Protein AF-B1VPQ3-F1 (afdb_monomer)

Nearest PDB structures (foldseek):
  3kar-assembly1_A  TM=2.713E-01  e=3.010E-02  Saccharomyces cerevisiae
  4gkr-assembly1_A  TM=3.030E-01  e=6.728E-02  Nakaseomyces glabratus CBS 138
  3j6h-assembly1_K  TM=2.149E-01  e=6.325E-02  Mus musculus
  2y65-assembly3_D  TM=2.865E-01  e=4.580E-01  Drosophila melanogaster
  5w3d-assembly1_A  TM=2.613E-01  e=1.158E+00  Drosophila melanogaster

Secondary structure (DSSP, 8-state):
-PPPTT------EEEESSPPPPEEETTEEEEEEEEEEEE--TTSSPPPPEEEEESSHHHHHHHHHHHTT-TTT-SEEEEEEEEEEEEEETTTTEEEEEEEEETT-----TTTHHHHHHHHHHHTSTTSTTPPPP-

Organism: Streptomyces griseus subsp. griseus (strain JCM 4626 / CBS 651.72 / NBRC 13350 / KCC S-0626 / ISP 5235) (NCBI:txid455632)

Mean predicted aligned error: 9.16 Å

Radius of gyration: 16.6 Å; Cα contacts (8 Å, |Δi|>4): 256; chains: 1; bounding box: 40×44×38 Å

pLDDT: mean 79.27, std 15.93, range [27.16, 96.25]

Sequence (135 aa):
MRHMPWAVALRPRHSVDRLPSPQYTDDHIVRRGYVVDFAGHAGGAGLPRSWVFFADREPAVVFGRAARMSGYDVSHYAVLEAARENRWNERASTDVVTLYVKGGSDLRNHTAERLLLERWVRGCRPDSASYEAPD

Structure (mmCIF, N/CA/C/O backbone):
data_AF-B1VPQ3-F1
#
_entry.id   AF-B1VPQ3-F1
#
loop_
_atom_site.group_PDB
_atom_site.id
_atom_site.type_symbol
_atom_site.label_atom_id
_atom_site.label_alt_id
_atom_site.label_comp_id
_atom_site.label_asym_id
_atom_site.label_entity_id
_atom_site.label_seq_id
_atom_site.pdbx_PDB_ins_code
_atom_site.Cartn_x
_atom_site.Cartn_y
_atom_site.Cartn_z
_atom_site.occupancy
_atom_site.B_iso_or_equiv
_atom_site.auth_seq_id
_atom_site.auth_comp_id
_atom_site.auth_asym_id
_atom_site.auth_atom_id
_atom_site.pdbx_PDB_model_num
ATOM 1 N N . MET A 1 1 ? -23.385 -7.565 -8.405 1.00 32.00 1 MET A N 1
ATOM 2 C CA . MET A 1 1 ? -22.110 -6.827 -8.542 1.00 32.00 1 MET A CA 1
ATOM 3 C C . MET A 1 1 ? -21.251 -7.163 -7.336 1.00 32.00 1 MET A C 1
ATOM 5 O O . MET A 1 1 ? -21.631 -6.814 -6.229 1.00 32.00 1 MET A O 1
ATOM 9 N N . ARG A 1 2 ? -20.189 -7.956 -7.518 1.00 30.69 2 ARG A N 1
ATOM 10 C CA . ARG A 1 2 ? -19.319 -8.398 -6.418 1.00 30.69 2 ARG A CA 1
ATOM 11 C C . ARG A 1 2 ? -18.302 -7.293 -6.128 1.00 30.69 2 ARG A C 1
ATOM 13 O O . ARG A 1 2 ? -17.568 -6.895 -7.027 1.00 30.69 2 ARG A O 1
ATOM 20 N N . HIS A 1 3 ? -18.301 -6.787 -4.897 1.00 29.42 3 HIS A N 1
ATOM 21 C CA . HIS A 1 3 ? -17.271 -5.887 -4.382 1.00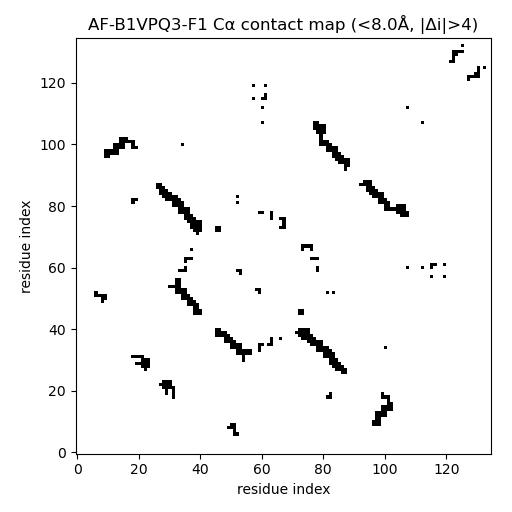 29.42 3 HIS A CA 1
ATOM 22 C C . HIS A 1 3 ? -15.908 -6.584 -4.471 1.00 29.42 3 HIS A C 1
ATOM 24 O O . HIS A 1 3 ? -15.741 -7.666 -3.916 1.00 29.42 3 HIS A O 1
ATOM 30 N N . MET A 1 4 ? -14.942 -5.983 -5.169 1.00 27.16 4 MET A N 1
ATOM 31 C CA . MET A 1 4 ? -13.551 -6.437 -5.130 1.00 27.16 4 MET A CA 1
ATOM 32 C C . MET A 1 4 ? -12.927 -6.017 -3.783 1.00 27.16 4 MET A C 1
ATOM 34 O O . MET A 1 4 ? 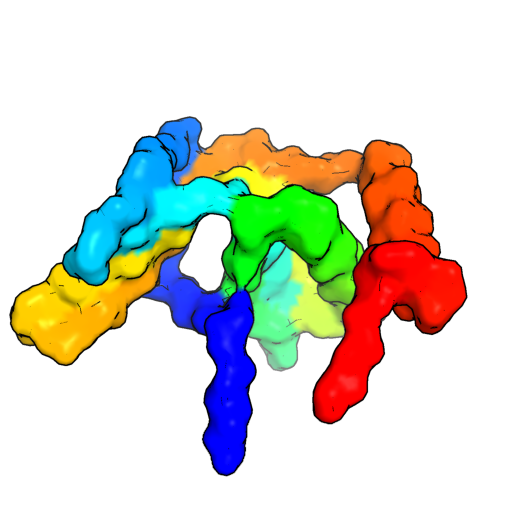-12.852 -4.818 -3.514 1.00 27.16 4 MET A O 1
ATOM 38 N N . PRO A 1 5 ? -12.488 -6.954 -2.920 1.00 37.59 5 PRO A N 1
ATOM 39 C CA . PRO A 1 5 ? -12.153 -6.665 -1.519 1.00 37.59 5 PRO A CA 1
ATOM 40 C C . PRO A 1 5 ? -10.739 -6.102 -1.281 1.00 37.59 5 PRO A C 1
ATOM 42 O O . PRO A 1 5 ? -10.366 -5.866 -0.133 1.00 37.59 5 PRO A O 1
ATOM 45 N N . TRP A 1 6 ? -9.928 -5.889 -2.321 1.00 36.38 6 TRP A N 1
ATOM 46 C CA . TRP A 1 6 ? -8.506 -5.557 -2.146 1.00 36.38 6 TRP A CA 1
ATOM 47 C C . TRP A 1 6 ? -8.167 -4.060 -2.264 1.00 36.38 6 TRP A C 1
ATOM 49 O O . TRP A 1 6 ? -7.103 -3.649 -1.809 1.00 36.38 6 TRP A O 1
ATOM 59 N N . ALA A 1 7 ? -9.066 -3.226 -2.796 1.00 34.12 7 ALA A N 1
ATOM 60 C CA . ALA A 1 7 ? -8.849 -1.785 -2.943 1.00 34.12 7 ALA A CA 1
ATOM 61 C C . ALA A 1 7 ? -9.900 -0.995 -2.151 1.00 34.12 7 ALA A C 1
ATOM 63 O O . ALA A 1 7 ? -10.891 -0.511 -2.693 1.00 34.12 7 ALA A O 1
ATOM 64 N N . VAL A 1 8 ? -9.700 -0.881 -0.837 1.00 43.56 8 VAL A N 1
ATOM 65 C CA . VAL A 1 8 ? -10.488 0.043 -0.012 1.00 43.56 8 VAL A CA 1
ATOM 66 C C . VAL A 1 8 ? -9.890 1.437 -0.176 1.00 43.56 8 VAL A C 1
ATOM 68 O O . VAL A 1 8 ? -8.705 1.633 0.082 1.00 43.56 8 VAL A O 1
ATOM 71 N N . ALA A 1 9 ? -10.696 2.411 -0.601 1.00 43.03 9 ALA A N 1
ATOM 72 C CA . ALA A 1 9 ? -10.324 3.820 -0.552 1.00 43.03 9 ALA A CA 1
ATOM 73 C C . ALA A 1 9 ? -10.243 4.259 0.922 1.00 43.03 9 ALA A C 1
ATOM 75 O O . ALA A 1 9 ? -11.259 4.409 1.595 1.00 43.03 9 ALA A O 1
ATOM 76 N N . LEU A 1 10 ? -9.025 4.409 1.439 1.00 49.53 10 LEU A N 1
ATOM 77 C CA . LEU A 1 10 ? -8.757 4.717 2.847 1.00 49.53 10 LEU A CA 1
ATOM 78 C C . LEU A 1 10 ? -8.821 6.239 3.098 1.00 49.53 10 LEU A C 1
ATOM 80 O O . LEU A 1 10 ? -8.222 7.016 2.355 1.00 49.53 10 LEU A O 1
ATOM 84 N N . ARG A 1 11 ? -9.496 6.679 4.171 1.00 53.94 11 ARG A N 1
ATOM 85 C CA . ARG A 1 11 ? -9.362 8.027 4.772 1.00 53.94 11 ARG A CA 1
ATOM 86 C C . ARG A 1 11 ? -9.448 7.930 6.308 1.00 53.94 11 ARG A C 1
ATOM 88 O O . ARG A 1 11 ? -10.302 7.181 6.767 1.00 53.94 11 ARG A O 1
ATOM 95 N N . PRO A 1 12 ? -8.690 8.730 7.094 1.00 55.34 12 PRO A N 1
ATOM 96 C CA . PRO A 1 12 ? -7.547 9.579 6.745 1.00 55.34 12 PRO A CA 1
ATOM 97 C C . PRO A 1 12 ? -6.220 8.803 6.769 1.00 55.34 12 PRO A C 1
ATOM 99 O O . PRO A 1 12 ? -6.028 7.866 7.541 1.00 55.34 12 PRO A O 1
ATOM 102 N N . ARG A 1 13 ? -5.264 9.253 5.951 1.00 66.75 13 ARG A N 1
ATOM 103 C CA . ARG A 1 13 ? -3.852 8.897 6.107 1.00 66.75 13 ARG A CA 1
ATOM 104 C C . ARG A 1 13 ? -3.291 9.653 7.310 1.00 66.75 13 ARG A C 1
ATOM 106 O O . ARG A 1 13 ? -3.269 10.883 7.300 1.00 66.75 13 ARG A O 1
ATOM 113 N N . HIS A 1 14 ? -2.741 8.927 8.273 1.00 81.44 14 HIS A N 1
ATOM 114 C CA . HIS A 1 14 ? -1.938 9.507 9.343 1.00 81.44 14 HIS A CA 1
ATOM 115 C C . HIS A 1 14 ? -0.461 9.366 8.992 1.00 81.44 14 HIS A C 1
ATOM 117 O O . HIS A 1 14 ? 0.069 8.257 8.912 1.00 81.44 14 HIS A O 1
ATOM 123 N N . SER A 1 15 ? 0.200 10.497 8.742 1.00 87.50 15 SER A N 1
ATOM 124 C CA . SER A 1 15 ? 1.657 10.513 8.619 1.00 87.50 15 SER A CA 1
ATOM 125 C C . SER A 1 15 ? 2.258 10.297 10.002 1.00 87.50 15 SER A C 1
ATOM 127 O O . SER A 1 15 ? 1.910 11.022 10.932 1.00 87.50 15 SER A O 1
ATOM 129 N N . VAL A 1 16 ? 3.136 9.309 10.135 1.00 90.31 16 VAL A N 1
ATOM 130 C CA . VAL A 1 16 ? 3.783 8.960 11.405 1.00 90.31 16 VAL A CA 1
ATOM 131 C C . VAL A 1 16 ? 5.283 8.774 11.212 1.00 90.31 16 VAL A C 1
ATOM 133 O O . VAL A 1 16 ? 5.732 8.378 10.136 1.00 90.31 16 VAL A O 1
ATOM 136 N N . ASP A 1 17 ? 6.059 9.001 12.268 1.00 89.81 17 ASP A N 1
ATOM 137 C CA . ASP A 1 17 ? 7.500 8.711 12.259 1.00 89.81 17 ASP A CA 1
ATOM 138 C C . ASP A 1 17 ? 7.770 7.219 12.491 1.00 89.81 17 ASP A C 1
ATOM 140 O O . ASP A 1 17 ? 8.716 6.633 11.957 1.00 89.81 17 ASP A O 1
ATOM 144 N N . ARG A 1 18 ? 6.892 6.572 13.265 1.00 92.81 18 ARG A N 1
ATOM 145 C CA . ARG A 1 18 ? 6.963 5.150 13.594 1.00 92.81 18 ARG A CA 1
ATOM 146 C C . ARG A 1 18 ? 5.617 4.482 13.357 1.00 92.81 18 ARG A C 1
ATOM 148 O O . ARG A 1 18 ? 4.591 4.941 13.845 1.00 92.81 18 ARG A O 1
ATOM 155 N N . LEU A 1 19 ? 5.645 3.362 12.640 1.00 94.38 19 LEU A N 1
ATOM 156 C CA . LEU A 1 19 ? 4.456 2.550 12.407 1.00 94.38 19 LEU A CA 1
ATOM 157 C C . LEU A 1 19 ? 4.041 1.804 13.683 1.00 94.38 19 LEU A C 1
ATOM 159 O O . LEU A 1 19 ? 4.922 1.303 14.401 1.00 94.38 19 LEU A O 1
ATOM 163 N N . PRO A 1 20 ? 2.727 1.656 13.935 1.00 93.88 20 PRO A N 1
ATOM 164 C CA . PRO A 1 20 ? 2.233 0.846 15.040 1.00 93.88 20 PRO A CA 1
ATOM 165 C C . PRO A 1 20 ? 2.753 -0.594 14.941 1.00 93.88 20 PRO A C 1
ATOM 167 O O . PRO A 1 20 ? 3.163 -1.078 13.876 1.00 93.88 20 PRO A O 1
ATOM 170 N N . SER A 1 21 ? 2.827 -1.268 16.083 1.00 93.62 21 SER A N 1
ATOM 171 C CA . SER A 1 21 ? 3.232 -2.673 16.141 1.00 93.62 21 SER A CA 1
ATOM 172 C C . SER A 1 21 ? 2.132 -3.567 15.568 1.00 93.62 21 SER A C 1
ATOM 174 O O . SER A 1 21 ? 0.960 -3.233 15.724 1.00 93.62 21 SER A O 1
ATOM 176 N N . PRO A 1 22 ? 2.480 -4.688 14.911 1.00 93.88 22 PRO A N 1
ATOM 177 C CA . PRO A 1 22 ? 1.479 -5.649 14.475 1.00 93.88 22 PRO A CA 1
ATOM 178 C C . PRO A 1 22 ? 0.659 -6.172 15.660 1.00 93.88 22 PRO A C 1
ATOM 180 O O . PRO A 1 22 ? 1.224 -6.464 16.714 1.00 93.88 22 PRO A O 1
ATOM 183 N N . GLN A 1 23 ? -0.649 -6.302 15.467 1.00 93.50 23 GLN A N 1
ATOM 184 C CA . GLN A 1 23 ? -1.600 -6.825 16.448 1.00 93.50 23 GLN A CA 1
ATOM 185 C C . GLN A 1 23 ? -2.674 -7.622 15.707 1.00 93.50 23 GLN A C 1
ATOM 187 O O . GLN A 1 23 ? -3.107 -7.208 14.637 1.00 93.50 23 GLN A O 1
ATOM 192 N N . TYR A 1 24 ? -3.088 -8.762 16.256 1.00 92.31 24 TYR A N 1
ATOM 193 C CA . TYR A 1 24 ? -4.063 -9.653 15.623 1.00 92.31 24 TYR A CA 1
ATOM 194 C C . TYR A 1 24 ? -4.992 -10.224 16.692 1.00 92.31 24 TYR A C 1
ATOM 196 O O . TYR A 1 24 ? -4.733 -11.286 17.251 1.00 92.31 24 TYR A O 1
ATOM 204 N N . THR A 1 25 ? -6.034 -9.470 17.017 1.00 89.88 25 THR A N 1
ATOM 205 C CA . THR A 1 25 ? -7.134 -9.889 17.893 1.00 89.88 25 THR A CA 1
ATOM 206 C C . THR A 1 25 ? -8.447 -9.785 17.125 1.00 89.88 25 THR A C 1
ATOM 208 O O . THR A 1 25 ? -8.499 -9.065 16.127 1.00 89.88 25 THR A O 1
ATOM 211 N N . ASP A 1 26 ? -9.501 -10.442 17.605 1.00 83.94 26 ASP A N 1
ATOM 212 C CA . ASP A 1 26 ? -10.795 -10.492 16.908 1.00 83.94 26 ASP A CA 1
ATOM 213 C C . ASP A 1 26 ? -11.371 -9.093 16.625 1.00 83.94 26 ASP A C 1
ATOM 215 O O . ASP A 1 26 ? -11.803 -8.818 15.509 1.00 83.94 26 ASP A O 1
ATOM 219 N N . ASP A 1 27 ? -11.257 -8.166 17.582 1.00 85.50 27 ASP A N 1
ATOM 220 C CA . ASP A 1 27 ? -11.817 -6.808 17.460 1.00 85.50 27 ASP A CA 1
ATOM 221 C C . ASP A 1 27 ? -10.835 -5.765 16.895 1.00 85.50 27 ASP A C 1
ATOM 223 O O . ASP A 1 27 ? -11.179 -4.590 16.706 1.00 85.50 27 ASP A O 1
ATOM 227 N N . HIS A 1 28 ? -9.570 -6.152 16.691 1.00 90.06 28 HIS A N 1
ATOM 228 C CA . HIS A 1 28 ? -8.503 -5.210 16.362 1.00 90.06 28 HIS A CA 1
ATOM 229 C C . HIS A 1 28 ? -7.327 -5.884 15.651 1.00 90.06 28 HIS A C 1
ATOM 231 O O . HIS A 1 28 ? -6.602 -6.705 16.219 1.00 90.06 28 HIS A O 1
ATOM 237 N N . ILE A 1 29 ? -7.097 -5.475 14.405 1.00 94.44 29 ILE A N 1
ATOM 238 C CA . ILE A 1 29 ? -6.023 -5.990 13.561 1.00 94.44 29 ILE A CA 1
ATOM 239 C C . ILE A 1 29 ? -5.157 -4.833 13.082 1.00 94.44 29 ILE A C 1
ATOM 241 O O . ILE A 1 29 ? -5.619 -3.984 12.327 1.00 94.44 29 ILE A O 1
ATOM 245 N N . VAL A 1 30 ? -3.874 -4.849 13.433 1.00 95.50 30 VAL A N 1
ATOM 246 C CA . VAL A 1 30 ? -2.840 -3.987 12.857 1.00 95.50 30 VAL A CA 1
ATOM 247 C C . VAL A 1 30 ? -1.913 -4.839 12.006 1.00 95.50 30 VAL A C 1
ATOM 249 O O . VAL A 1 30 ? -1.135 -5.647 12.517 1.00 95.50 30 VAL A O 1
ATOM 252 N N . ARG A 1 31 ? -1.940 -4.615 10.693 1.00 96.25 31 ARG A N 1
ATOM 253 C CA . ARG A 1 31 ? -1.047 -5.266 9.734 1.00 96.25 31 ARG A CA 1
ATOM 254 C C . ARG A 1 31 ? -0.055 -4.256 9.175 1.00 96.25 31 ARG A C 1
ATOM 256 O O . ARG A 1 31 ? -0.446 -3.258 8.572 1.00 96.25 31 ARG A O 1
ATOM 263 N N . ARG A 1 32 ? 1.241 -4.529 9.339 1.00 96.00 32 ARG A N 1
ATOM 264 C CA . ARG A 1 32 ? 2.302 -3.791 8.636 1.00 96.00 32 ARG A CA 1
ATOM 265 C C . ARG A 1 32 ? 2.386 -4.233 7.181 1.00 96.00 32 ARG A C 1
ATOM 267 O O . ARG A 1 32 ? 2.074 -5.375 6.858 1.00 96.00 32 ARG A O 1
ATOM 274 N N . GLY A 1 33 ? 2.816 -3.316 6.332 1.00 95.38 33 GLY A N 1
ATOM 275 C CA . GLY A 1 33 ? 2.984 -3.550 4.911 1.00 95.38 33 GLY A CA 1
ATOM 276 C C . GLY A 1 33 ? 3.428 -2.275 4.216 1.00 95.38 33 GLY A C 1
ATOM 277 O O . GLY A 1 33 ? 4.253 -1.515 4.729 1.00 95.38 33 GLY A O 1
ATOM 278 N N . TYR A 1 34 ? 2.850 -2.037 3.051 1.00 94.62 34 TYR A N 1
ATOM 279 C CA . TYR A 1 34 ? 3.225 -0.968 2.145 1.00 94.62 34 TYR A CA 1
ATOM 280 C C . TYR A 1 34 ? 1.979 -0.298 1.597 1.00 94.62 34 TYR A C 1
ATOM 282 O O . TYR A 1 34 ? 0.921 -0.912 1.486 1.00 94.62 34 TYR A O 1
ATOM 290 N N . VAL A 1 35 ? 2.099 0.969 1.231 1.00 93.88 35 VAL A N 1
ATOM 291 C CA . VAL A 1 35 ? 1.053 1.675 0.502 1.00 93.88 35 VAL A CA 1
ATOM 292 C C . VAL A 1 35 ? 1.618 2.250 -0.780 1.00 93.88 35 VAL A C 1
ATOM 294 O O . VAL A 1 35 ? 2.706 2.828 -0.790 1.00 93.88 35 VAL A O 1
ATOM 297 N N . VAL A 1 36 ? 0.857 2.105 -1.858 1.00 91.75 36 VAL A N 1
ATOM 298 C CA . VAL A 1 36 ? 1.080 2.858 -3.085 1.00 91.75 36 VAL A CA 1
ATOM 299 C C . VAL A 1 36 ? 0.190 4.089 -3.034 1.00 91.75 36 VAL A C 1
ATOM 301 O O . VAL A 1 36 ? -1.032 3.966 -3.034 1.00 91.75 36 VAL A O 1
ATOM 304 N N . ASP A 1 37 ? 0.811 5.259 -2.948 1.00 88.81 37 ASP A N 1
ATOM 305 C CA . ASP A 1 37 ? 0.174 6.571 -3.084 1.00 88.81 37 ASP A CA 1
ATOM 306 C C . ASP A 1 37 ? 0.287 6.985 -4.546 1.00 88.81 37 ASP A C 1
ATOM 308 O O . ASP A 1 37 ? 1.387 6.922 -5.090 1.00 88.81 37 ASP A O 1
ATOM 312 N N . PHE A 1 38 ? -0.807 7.368 -5.196 1.00 86.62 38 PHE A N 1
ATOM 313 C CA . PHE A 1 38 ? -0.780 7.809 -6.587 1.00 86.62 38 PHE A CA 1
ATOM 314 C C . PHE A 1 38 ? -1.858 8.851 -6.872 1.00 86.62 38 PHE A C 1
ATOM 316 O O . PHE A 1 38 ? -2.914 8.865 -6.243 1.00 86.62 38 PHE A O 1
ATOM 323 N N . ALA A 1 39 ? -1.577 9.754 -7.805 1.00 84.31 39 ALA A N 1
ATOM 324 C CA . ALA A 1 39 ? -2.480 10.831 -8.193 1.00 84.31 39 ALA A CA 1
ATOM 325 C C . ALA A 1 39 ? -2.222 11.276 -9.636 1.00 84.31 39 ALA A C 1
ATOM 327 O O . ALA A 1 39 ? -1.105 11.140 -10.144 1.00 84.31 39 ALA A O 1
ATO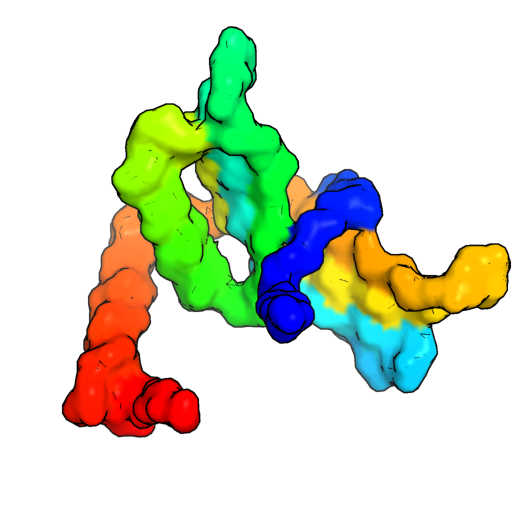M 328 N N . GLY A 1 40 ? -3.245 11.849 -10.265 1.00 79.50 40 GLY A N 1
ATOM 329 C CA . GLY A 1 40 ? -3.141 12.571 -11.529 1.00 79.50 40 GLY A CA 1
ATOM 330 C C . GLY A 1 40 ? -2.744 14.037 -11.363 1.00 79.50 40 GLY A C 1
ATOM 331 O O . GLY A 1 40 ? -2.523 14.527 -10.253 1.00 79.50 40 GLY A O 1
ATOM 332 N N . HIS A 1 41 ? -2.647 14.750 -12.489 1.00 72.94 41 HIS A N 1
ATOM 333 C CA . HIS A 1 41 ? -2.284 16.170 -12.509 1.00 72.94 41 HIS A CA 1
ATOM 334 C C . HIS A 1 41 ? -3.249 17.018 -11.669 1.00 72.94 41 HIS A C 1
ATOM 336 O O . HIS A 1 41 ? -4.466 16.985 -11.862 1.00 72.94 41 HIS A O 1
ATOM 342 N N . ALA A 1 42 ? -2.689 17.834 -10.772 1.00 62.09 42 ALA A N 1
ATOM 343 C CA . ALA A 1 42 ? -3.450 18.830 -10.033 1.00 62.09 42 ALA A CA 1
ATOM 344 C C . ALA A 1 42 ? -3.904 19.939 -10.999 1.00 62.09 42 ALA A C 1
ATOM 346 O O . ALA A 1 42 ? -3.066 20.639 -11.562 1.00 62.09 42 ALA A O 1
ATOM 347 N N . GLY A 1 43 ? -5.219 20.079 -11.204 1.00 59.84 43 GLY A N 1
ATOM 348 C CA . GLY A 1 43 ? -5.815 21.141 -12.031 1.00 59.84 43 GLY A CA 1
ATOM 349 C C . GLY A 1 43 ? -6.582 20.691 -13.285 1.00 59.84 43 GLY A C 1
ATOM 350 O O . GLY A 1 43 ? -7.069 21.551 -14.009 1.00 59.84 43 GLY A O 1
ATOM 351 N N . GLY A 1 44 ? -6.729 19.384 -13.542 1.00 62.41 44 GLY A N 1
ATOM 352 C CA . GLY A 1 44 ? -7.574 18.841 -14.621 1.00 62.41 44 GLY A CA 1
ATOM 353 C C . GLY A 1 44 ? -8.530 17.741 -14.141 1.00 62.41 44 GLY A C 1
ATOM 354 O O . GLY A 1 44 ? -8.601 17.462 -12.946 1.00 62.41 44 GL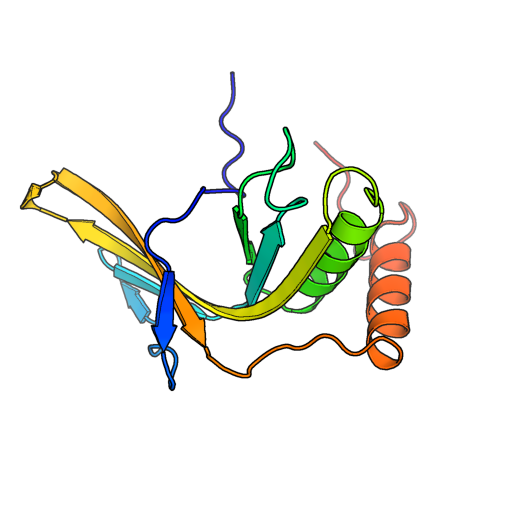Y A O 1
ATOM 355 N N . ALA A 1 45 ? -9.217 17.060 -15.068 1.00 63.16 45 ALA A N 1
ATOM 356 C CA . ALA A 1 45 ? -10.031 15.856 -14.811 1.00 63.16 45 ALA A CA 1
ATOM 357 C C . ALA A 1 45 ? -9.184 14.604 -14.460 1.00 63.16 45 ALA A C 1
ATOM 359 O O . ALA A 1 45 ? -9.551 13.481 -14.793 1.00 63.16 45 ALA A O 1
ATOM 360 N N . GLY A 1 46 ? -8.012 14.804 -13.850 1.00 65.69 46 GLY A N 1
ATOM 361 C CA . GLY A 1 46 ? -7.067 13.747 -13.508 1.00 65.69 46 GLY A CA 1
ATOM 362 C C . GLY A 1 46 ? -7.522 12.907 -12.316 1.00 65.69 46 GLY A C 1
ATOM 363 O O . GLY A 1 46 ? -8.423 13.280 -11.562 1.00 65.69 46 GLY A O 1
ATOM 364 N N . LEU A 1 47 ? -6.865 11.762 -12.132 1.00 74.12 47 LEU A N 1
ATOM 365 C CA . LEU A 1 47 ? -7.207 10.807 -11.085 1.00 74.12 47 LEU A CA 1
ATOM 366 C C . LEU A 1 47 ? -7.023 11.424 -9.679 1.00 74.12 47 LEU A C 1
ATOM 368 O O . LEU A 1 47 ? -5.939 11.941 -9.381 1.00 74.12 47 LEU A O 1
ATOM 372 N N . PRO A 1 48 ? -8.034 11.373 -8.786 1.00 80.62 48 PRO A N 1
ATOM 373 C CA . PRO A 1 4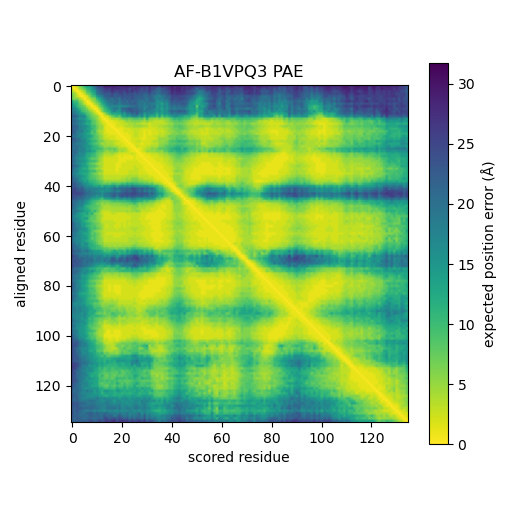8 ? -7.879 11.858 -7.420 1.00 80.62 48 PRO A CA 1
ATOM 374 C C . PRO A 1 48 ? -6.779 11.083 -6.697 1.00 80.62 48 PRO A C 1
ATOM 376 O O . PRO A 1 48 ? -6.594 9.884 -6.921 1.00 80.62 48 PRO A O 1
ATOM 379 N N . ARG A 1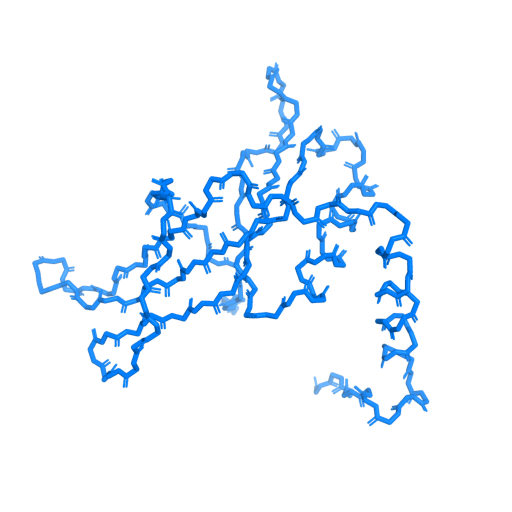 49 ? -6.075 11.758 -5.780 1.00 82.88 49 ARG A N 1
ATOM 380 C CA . ARG A 1 49 ? -5.064 11.100 -4.950 1.00 82.88 49 ARG A CA 1
ATOM 381 C C . ARG A 1 49 ? -5.677 9.905 -4.225 1.00 82.88 49 ARG A C 1
ATOM 383 O O . ARG A 1 49 ? -6.659 10.054 -3.498 1.00 82.88 49 ARG A O 1
ATOM 390 N N . SER A 1 50 ? -5.083 8.745 -4.451 1.00 85.25 50 SER A N 1
ATOM 391 C CA . SER A 1 50 ? -5.581 7.440 -4.048 1.00 85.25 50 SER A CA 1
ATOM 392 C C . SER A 1 50 ? -4.468 6.636 -3.387 1.00 85.25 50 SER A C 1
ATOM 394 O O . SER A 1 50 ? -3.281 6.865 -3.626 1.00 85.25 50 SER A O 1
ATOM 396 N N . TRP A 1 51 ? -4.868 5.685 -2.546 1.00 88.12 51 TRP A N 1
ATOM 397 C CA . TRP A 1 51 ? -3.957 4.822 -1.804 1.00 88.12 51 TRP A CA 1
ATOM 398 C C . TRP A 1 51 ? -4.414 3.374 -1.898 1.00 88.12 51 TRP A C 1
ATOM 400 O O . TRP A 1 51 ? -5.591 3.092 -1.686 1.00 88.12 51 TRP A O 1
ATOM 410 N N . VAL A 1 52 ? -3.482 2.461 -2.161 1.00 90.50 52 VAL A N 1
ATOM 411 C CA . VAL A 1 52 ? -3.736 1.014 -2.118 1.00 90.50 52 VAL A CA 1
ATOM 412 C C . VAL A 1 52 ? -2.718 0.363 -1.194 1.00 90.50 52 VAL A C 1
ATOM 414 O O . VAL A 1 52 ? -1.511 0.529 -1.374 1.00 90.50 52 VAL A O 1
ATOM 417 N N . PHE A 1 53 ? -3.210 -0.345 -0.178 1.00 93.25 53 PHE A N 1
ATOM 418 C CA . PHE A 1 53 ? -2.382 -1.070 0.781 1.00 93.25 53 PHE A CA 1
ATOM 419 C C . PHE A 1 53 ? -2.031 -2.468 0.261 1.00 93.25 53 PHE A C 1
ATOM 421 O O . PHE A 1 53 ? -2.889 -3.185 -0.246 1.00 93.25 53 PHE A O 1
ATOM 428 N N . PHE A 1 54 ? -0.788 -2.876 0.478 1.00 93.88 54 PHE A N 1
ATOM 429 C CA . PHE A 1 54 ? -0.255 -4.195 0.170 1.00 93.88 54 PHE A CA 1
ATOM 430 C C . PHE A 1 54 ? 0.430 -4.757 1.411 1.00 93.88 54 PHE A C 1
ATOM 432 O O . PHE A 1 54 ? 1.170 -4.052 2.093 1.00 93.88 54 PHE A O 1
ATOM 439 N N . ALA A 1 55 ? 0.218 -6.038 1.701 1.00 92.69 55 ALA A N 1
ATOM 440 C CA . ALA A 1 55 ? 0.931 -6.699 2.790 1.00 92.69 55 ALA A CA 1
ATOM 441 C C . ALA A 1 55 ? 2.428 -6.866 2.488 1.00 92.69 55 ALA A C 1
ATOM 443 O O . ALA A 1 55 ? 3.256 -6.755 3.388 1.00 92.69 55 ALA A O 1
ATOM 444 N N . ASP A 1 56 ? 2.752 -7.084 1.214 1.00 90.38 56 ASP A N 1
ATOM 445 C CA . ASP A 1 56 ? 4.086 -7.443 0.754 1.00 90.38 56 ASP A CA 1
ATOM 446 C C . ASP A 1 56 ? 4.681 -6.364 -0.151 1.00 90.38 56 ASP A C 1
ATOM 448 O O . ASP A 1 56 ? 3.981 -5.662 -0.887 1.00 90.38 56 ASP A O 1
ATOM 452 N N . ARG A 1 57 ? 6.010 -6.234 -0.106 1.00 89.38 57 ARG A N 1
ATOM 453 C CA . ARG A 1 57 ? 6.734 -5.163 -0.804 1.00 89.38 57 ARG A CA 1
ATOM 454 C C . ARG A 1 57 ? 6.673 -5.307 -2.314 1.00 89.38 57 ARG A C 1
ATOM 456 O O . ARG A 1 57 ? 6.496 -4.326 -3.026 1.00 89.38 57 ARG A O 1
ATOM 463 N N . GLU A 1 58 ? 6.905 -6.520 -2.799 1.00 87.44 58 GLU A N 1
ATOM 464 C CA . GLU A 1 58 ? 7.006 -6.806 -4.226 1.00 87.44 58 GLU A CA 1
ATOM 465 C C . GLU A 1 58 ? 5.735 -6.426 -4.997 1.00 87.44 58 GLU A C 1
ATOM 467 O O . GLU A 1 58 ? 5.862 -5.608 -5.909 1.00 87.44 58 GLU A O 1
ATOM 472 N N . PRO A 1 59 ? 4.520 -6.879 -4.621 1.00 87.56 59 PRO A N 1
ATOM 473 C CA . PRO A 1 59 ? 3.307 -6.460 -5.321 1.00 87.56 59 PRO A CA 1
ATOM 474 C C . PRO A 1 59 ? 3.069 -4.946 -5.229 1.00 87.56 59 PRO A C 1
ATOM 476 O O . PRO A 1 59 ? 2.627 -4.349 -6.207 1.00 87.56 59 PRO A O 1
ATOM 479 N N . ALA A 1 60 ? 3.433 -4.294 -4.116 1.00 90.38 60 ALA A N 1
ATOM 480 C CA . ALA A 1 60 ? 3.335 -2.837 -3.989 1.00 90.38 60 ALA A CA 1
ATOM 481 C C . ALA A 1 60 ? 4.231 -2.106 -5.003 1.00 90.38 60 ALA A C 1
ATOM 483 O O . ALA A 1 60 ? 3.805 -1.164 -5.672 1.00 90.38 60 ALA A O 1
ATOM 484 N N . VAL A 1 61 ? 5.479 -2.559 -5.142 1.00 88.25 61 VAL A N 1
ATOM 485 C CA . VAL A 1 61 ? 6.446 -2.008 -6.098 1.00 88.25 61 VAL A CA 1
ATOM 486 C C . VAL A 1 61 ? 5.984 -2.231 -7.536 1.00 88.25 61 VAL A C 1
ATOM 488 O O . VAL A 1 61 ? 6.017 -1.297 -8.341 1.00 88.25 61 VAL A O 1
ATOM 491 N N . VAL A 1 62 ? 5.536 -3.447 -7.857 1.00 86.38 62 VAL A N 1
ATOM 492 C CA . VAL A 1 62 ? 5.035 -3.806 -9.190 1.00 86.38 62 VAL A CA 1
ATOM 493 C C . VAL A 1 62 ? 3.814 -2.954 -9.543 1.00 86.38 62 VAL A C 1
ATOM 495 O O . VAL A 1 62 ? 3.790 -2.341 -10.609 1.00 86.38 62 VAL A O 1
ATOM 498 N N . PHE A 1 63 ? 2.842 -2.835 -8.632 1.00 86.62 63 PHE A N 1
ATOM 499 C CA . PHE A 1 63 ? 1.645 -2.019 -8.835 1.00 86.62 63 PHE A CA 1
ATOM 500 C C . PHE A 1 63 ? 1.984 -0.536 -9.017 1.00 86.62 63 PHE A C 1
ATOM 502 O O . PHE A 1 63 ? 1.531 0.085 -9.976 1.00 86.62 63 PHE A O 1
ATOM 509 N N . GLY A 1 64 ? 2.829 0.035 -8.151 1.00 85.50 64 GLY A N 1
ATOM 510 C CA . GLY A 1 64 ? 3.260 1.430 -8.276 1.00 85.50 64 GLY A CA 1
ATOM 511 C C . GLY A 1 64 ? 3.966 1.714 -9.605 1.00 85.50 64 GLY A C 1
ATOM 512 O O . GLY A 1 64 ? 3.758 2.762 -10.216 1.00 85.50 64 GLY A O 1
ATOM 513 N N . ARG A 1 65 ? 4.752 0.756 -10.109 1.00 81.06 65 ARG A N 1
ATOM 514 C CA . ARG A 1 65 ? 5.367 0.845 -11.439 1.00 81.06 65 ARG A CA 1
ATOM 515 C C . ARG A 1 65 ? 4.355 0.757 -12.573 1.00 81.06 65 ARG A C 1
ATOM 517 O O . ARG A 1 65 ? 4.458 1.552 -13.506 1.00 81.06 65 ARG A O 1
ATOM 524 N N . ALA A 1 66 ? 3.395 -0.159 -12.491 1.00 77.31 66 ALA A N 1
ATOM 525 C CA . ALA A 1 66 ? 2.330 -0.286 -13.480 1.00 77.31 66 ALA A CA 1
ATOM 526 C C . ALA A 1 66 ? 1.453 0.976 -13.535 1.00 77.31 66 ALA A C 1
ATOM 528 O O . ALA A 1 66 ? 1.103 1.422 -14.622 1.00 77.31 66 ALA A O 1
ATOM 529 N N . ALA A 1 67 ? 1.184 1.620 -12.394 1.00 68.06 67 ALA A N 1
ATOM 530 C CA . ALA A 1 67 ? 0.439 2.880 -12.342 1.00 68.06 67 ALA A CA 1
ATOM 531 C C . ALA A 1 67 ? 1.101 3.995 -13.179 1.00 68.06 67 ALA A C 1
ATOM 533 O O . ALA A 1 67 ? 0.405 4.773 -13.825 1.00 68.06 67 ALA A O 1
ATOM 534 N N . ARG A 1 68 ? 2.441 4.027 -13.262 1.00 66.31 68 ARG A N 1
ATOM 535 C CA . ARG A 1 68 ? 3.184 4.961 -14.133 1.00 66.31 68 ARG A CA 1
ATOM 536 C C . A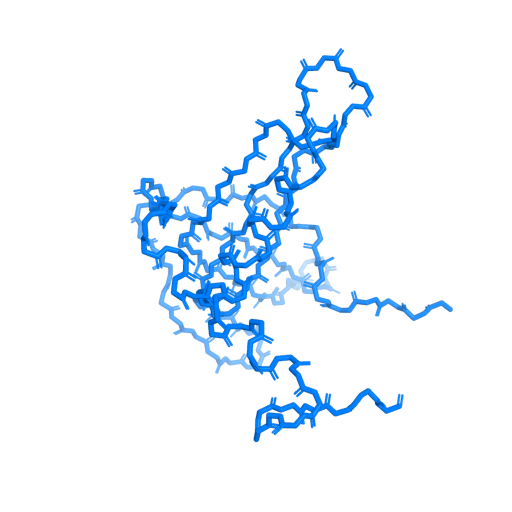RG A 1 68 ? 2.956 4.704 -15.631 1.00 66.31 68 ARG A C 1
ATOM 538 O O . ARG A 1 68 ? 3.234 5.585 -16.441 1.00 66.31 68 ARG A O 1
ATOM 545 N N . MET A 1 69 ? 2.487 3.518 -16.024 1.00 58.12 69 MET A N 1
ATOM 546 C CA . MET A 1 69 ? 2.226 3.201 -17.433 1.00 58.12 69 MET A CA 1
ATOM 547 C C . MET A 1 69 ? 0.984 3.918 -17.982 1.00 58.12 69 MET A C 1
ATOM 549 O O . MET A 1 69 ? 0.893 4.073 -19.197 1.00 58.12 69 MET A O 1
ATOM 553 N N . SER A 1 70 ? 0.095 4.448 -17.126 1.00 62.47 70 SER A N 1
ATOM 554 C CA . SER A 1 70 ? -0.846 5.500 -17.539 1.00 62.47 70 SER A CA 1
ATOM 555 C C . SER A 1 70 ? -0.222 6.876 -17.297 1.00 62.47 70 SER A C 1
ATOM 557 O O . SER A 1 70 ? -0.530 7.574 -16.333 1.00 62.47 70 SER A O 1
ATOM 559 N N . GLY A 1 71 ? 0.693 7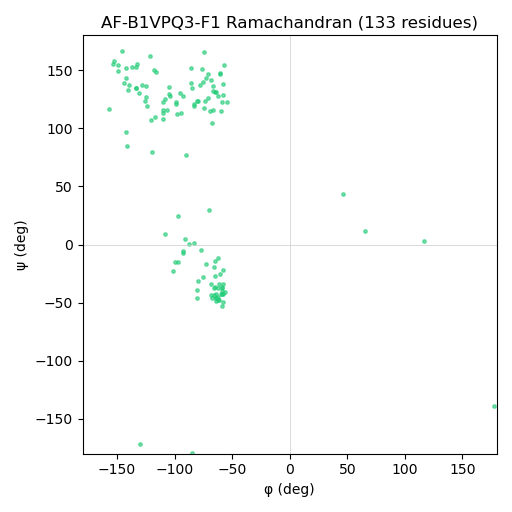.276 -18.184 1.00 56.44 71 GLY A N 1
ATOM 560 C CA . GLY A 1 71 ? 1.320 8.602 -18.127 1.00 56.44 71 GLY A CA 1
ATOM 561 C C . GLY A 1 71 ? 0.342 9.767 -18.350 1.00 56.44 71 GLY A C 1
ATOM 562 O O . GLY A 1 71 ? 0.691 10.907 -18.057 1.00 56.44 71 GLY A O 1
ATOM 563 N N . TYR A 1 72 ? -0.868 9.483 -18.848 1.00 58.69 72 TYR A N 1
ATOM 564 C CA . TYR A 1 72 ? -1.948 10.463 -19.000 1.00 58.69 72 TYR A CA 1
ATOM 565 C C . TYR A 1 72 ? -2.697 10.709 -17.681 1.00 58.69 72 TYR A C 1
ATOM 567 O O . TYR A 1 72 ? -3.000 11.860 -17.363 1.00 58.69 72 TYR A O 1
ATOM 575 N N . ASP A 1 73 ? -2.938 9.659 -16.886 1.00 66.62 73 ASP A N 1
ATOM 576 C CA . ASP A 1 73 ? -3.808 9.746 -15.705 1.00 66.62 73 ASP A CA 1
ATOM 577 C C . ASP A 1 73 ? -3.046 9.849 -14.381 1.00 66.62 73 ASP A C 1
ATOM 579 O O . ASP A 1 73 ? -3.606 10.338 -13.399 1.00 66.62 73 ASP A O 1
ATOM 583 N N . VAL A 1 74 ? -1.782 9.406 -14.335 1.00 75.00 74 VAL A N 1
ATOM 584 C CA . VAL A 1 74 ? -0.960 9.363 -13.116 1.00 75.00 74 VAL A CA 1
ATOM 585 C C . VAL A 1 74 ? 0.296 10.216 -13.292 1.00 75.00 74 VAL A C 1
ATOM 587 O O . VAL A 1 74 ? 1.243 9.846 -13.982 1.00 75.00 74 VAL A O 1
ATOM 590 N N . SER A 1 75 ? 0.329 11.365 -12.618 1.00 75.62 75 SER A N 1
ATOM 591 C CA . SER A 1 75 ? 1.478 12.283 -12.602 1.00 75.62 75 SER A CA 1
ATOM 592 C C . SER A 1 75 ? 2.377 12.098 -11.380 1.00 75.62 75 SER A C 1
ATOM 594 O O . SER A 1 75 ? 3.509 12.581 -11.350 1.00 75.62 75 SER A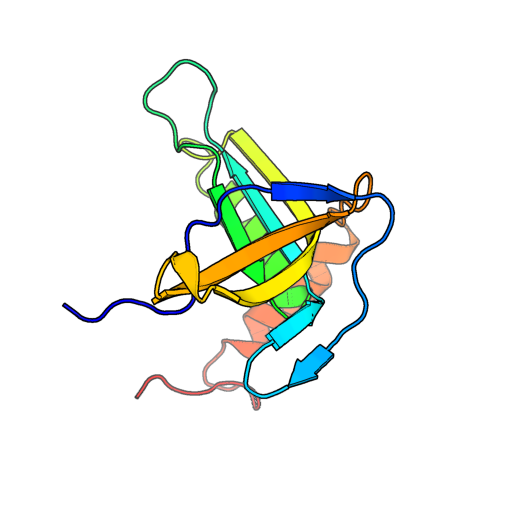 O 1
ATOM 596 N N . HIS A 1 76 ? 1.884 11.394 -10.363 1.00 81.06 76 HIS A N 1
ATOM 597 C CA . HIS A 1 76 ? 2.588 11.139 -9.120 1.00 81.06 76 HIS A CA 1
ATOM 598 C C . HIS A 1 76 ? 2.341 9.709 -8.655 1.00 81.06 76 HIS A C 1
ATOM 600 O O . HIS A 1 76 ? 1.203 9.246 -8.651 1.00 81.06 76 HIS A O 1
ATOM 606 N N . TYR A 1 77 ? 3.399 9.048 -8.183 1.00 86.94 77 TYR A N 1
ATOM 607 C CA . TYR A 1 77 ? 3.263 7.884 -7.317 1.00 86.94 77 TYR A CA 1
ATOM 608 C C . TYR A 1 77 ? 4.437 7.763 -6.337 1.00 86.94 77 TYR A C 1
ATOM 610 O O . TYR A 1 77 ? 5.548 8.217 -6.635 1.00 86.94 77 TYR A O 1
ATOM 618 N N . ALA A 1 78 ? 4.203 7.104 -5.205 1.00 88.94 78 ALA A N 1
ATOM 619 C CA . ALA A 1 78 ? 5.207 6.703 -4.225 1.00 88.94 78 ALA A CA 1
ATOM 620 C C . ALA A 1 78 ? 4.862 5.326 -3.642 1.00 88.94 78 ALA A C 1
ATOM 622 O O . ALA A 1 78 ? 3.688 4.963 -3.560 1.00 88.94 78 ALA A O 1
ATOM 623 N N . VAL A 1 79 ? 5.879 4.571 -3.219 1.00 91.62 79 VAL A N 1
ATOM 624 C CA . VAL A 1 79 ? 5.698 3.294 -2.509 1.00 91.62 79 VAL A CA 1
ATOM 625 C C . VAL A 1 79 ? 6.285 3.462 -1.118 1.00 91.62 79 VAL A C 1
ATOM 627 O O . VAL A 1 79 ? 7.494 3.603 -0.978 1.00 91.62 79 VAL A O 1
ATOM 630 N N . LEU A 1 80 ? 5.430 3.493 -0.101 1.00 93.12 80 LEU A N 1
ATOM 631 C CA . LEU A 1 80 ? 5.788 3.892 1.261 1.00 93.12 80 LEU A CA 1
ATOM 632 C C . LEU A 1 80 ? 5.575 2.729 2.230 1.00 93.12 80 LEU A C 1
ATOM 634 O O . LEU A 1 80 ? 4.664 1.922 2.041 1.00 93.12 80 LEU A O 1
ATOM 638 N N . GLU A 1 81 ? 6.365 2.664 3.300 1.00 95.12 81 GLU A N 1
ATOM 639 C CA . GLU A 1 81 ? 6.066 1.774 4.424 1.00 95.12 81 GLU A CA 1
ATOM 640 C C . GLU A 1 81 ? 4.778 2.235 5.128 1.00 95.12 81 GLU A C 1
ATOM 642 O O . GLU A 1 81 ? 4.573 3.429 5.381 1.00 95.12 81 GLU A O 1
ATOM 647 N N . ALA A 1 82 ? 3.907 1.285 5.467 1.00 95.88 82 ALA A N 1
ATOM 648 C CA . ALA A 1 82 ? 2.598 1.573 6.038 1.00 95.88 82 ALA A CA 1
ATOM 649 C C . ALA A 1 82 ? 2.145 0.532 7.067 1.00 95.88 82 ALA A C 1
ATOM 651 O O . ALA A 1 82 ? 2.680 -0.574 7.168 1.00 95.88 82 ALA A O 1
ATOM 652 N N . ALA A 1 83 ? 1.108 0.884 7.821 1.00 96.12 83 ALA A N 1
ATOM 653 C CA . ALA A 1 83 ? 0.324 -0.059 8.599 1.00 96.12 83 ALA A CA 1
ATOM 654 C C . ALA A 1 83 ? -1.166 0.214 8.391 1.00 96.12 83 ALA A C 1
ATOM 656 O O . ALA A 1 83 ? -1.607 1.362 8.435 1.00 96.12 83 ALA A O 1
ATOM 657 N N . ARG A 1 84 ? -1.927 -0.854 8.168 1.00 94.69 84 ARG A N 1
ATOM 658 C CA . ARG A 1 84 ? -3.385 -0.838 8.139 1.00 94.69 84 ARG A CA 1
ATOM 659 C C . ARG A 1 84 ? -3.889 -1.325 9.488 1.00 94.69 84 ARG A C 1
ATOM 661 O O . ARG A 1 84 ? -3.564 -2.440 9.889 1.00 94.69 84 ARG A O 1
ATOM 668 N N . GLU A 1 85 ? -4.688 -0.509 10.149 1.00 93.94 85 GLU A N 1
ATOM 669 C CA . GLU A 1 85 ? -5.451 -0.889 11.332 1.00 93.94 85 GLU A CA 1
ATOM 670 C C . GLU A 1 85 ? -6.913 -1.077 10.926 1.00 93.94 85 GLU A C 1
ATOM 672 O O . GLU A 1 85 ? -7.494 -0.193 10.304 1.00 93.94 85 GLU A O 1
ATOM 677 N N . ASN A 1 86 ? -7.498 -2.217 11.271 1.00 92.75 86 ASN A N 1
ATOM 678 C CA . ASN A 1 86 ? -8.939 -2.419 11.302 1.00 92.75 86 ASN A CA 1
ATOM 679 C C . ASN A 1 86 ? -9.346 -2.497 12.768 1.00 92.75 86 ASN A C 1
ATOM 681 O O . ASN A 1 86 ? -8.801 -3.322 13.505 1.00 92.75 86 ASN A O 1
ATOM 685 N N . ARG A 1 87 ? -10.294 -1.664 13.182 1.00 90.12 87 ARG A N 1
ATOM 686 C CA . ARG A 1 87 ? -10.784 -1.644 14.555 1.00 90.12 87 ARG A CA 1
ATOM 687 C C . ARG A 1 87 ? -12.290 -1.437 14.574 1.00 90.12 87 ARG A C 1
ATOM 689 O O . ARG A 1 87 ? -12.784 -0.505 13.936 1.00 90.12 87 ARG A O 1
ATOM 696 N N . TRP A 1 88 ? -12.995 -2.248 15.355 1.00 86.94 88 TRP A N 1
ATOM 697 C CA . TRP A 1 88 ? -14.419 -2.044 15.590 1.00 86.94 88 TRP A CA 1
ATOM 698 C C . TRP A 1 88 ? -14.666 -0.715 16.317 1.00 86.94 88 TRP A C 1
ATOM 700 O O . TRP A 1 88 ? -14.026 -0.406 17.328 1.00 86.94 88 TRP A O 1
ATOM 710 N N . ASN A 1 89 ? -15.598 0.091 15.808 1.00 85.00 89 ASN A N 1
ATOM 711 C CA . ASN A 1 89 ? -16.046 1.313 16.462 1.00 85.00 89 ASN A CA 1
ATOM 712 C C . ASN A 1 89 ? -17.477 1.133 16.965 1.00 85.00 89 ASN A C 1
ATOM 714 O O . ASN A 1 89 ? -18.424 1.175 16.183 1.00 85.00 89 ASN A O 1
ATOM 718 N N . GLU A 1 90 ? -17.636 1.014 18.284 1.00 87.31 90 GLU A N 1
ATOM 719 C CA . GLU A 1 90 ? -18.946 0.835 18.922 1.00 87.31 90 GLU A CA 1
ATOM 720 C C . GLU A 1 90 ? -19.925 1.972 18.601 1.00 87.31 90 GLU A C 1
ATOM 722 O O . GLU A 1 90 ? -21.083 1.720 18.271 1.00 87.31 90 GLU A O 1
ATOM 727 N N . ARG A 1 91 ? -19.462 3.232 18.626 1.00 88.06 91 ARG A N 1
ATOM 728 C CA . ARG A 1 91 ? -20.319 4.408 18.387 1.00 88.06 91 ARG A CA 1
ATOM 729 C C . ARG A 1 91 ? -20.876 4.444 16.970 1.00 88.06 91 ARG A C 1
ATOM 731 O O . ARG A 1 91 ? -21.996 4.899 16.773 1.00 88.06 91 ARG A O 1
ATOM 738 N N . ALA A 1 92 ? -20.081 4.011 15.997 1.00 85.06 92 ALA A N 1
ATOM 739 C CA . ALA A 1 92 ? -20.482 3.954 14.596 1.00 85.06 92 ALA A CA 1
ATOM 740 C C . ALA A 1 92 ? -21.068 2.586 14.203 1.00 85.06 92 ALA A C 1
ATOM 742 O O . ALA A 1 92 ? -21.564 2.449 13.089 1.00 85.06 92 ALA A O 1
ATOM 743 N N . SER A 1 93 ? -21.006 1.595 15.105 1.00 88.81 93 SER A N 1
ATOM 744 C CA . SER A 1 93 ? -21.407 0.200 14.877 1.00 88.81 93 SER A CA 1
ATOM 745 C C . SER A 1 93 ? -20.865 -0.364 13.556 1.00 88.81 93 SER A C 1
ATOM 747 O O . SER A 1 93 ? -21.585 -1.000 12.790 1.00 88.81 93 SER A O 1
ATOM 749 N N . THR A 1 94 ? -19.595 -0.075 13.264 1.00 86.69 94 THR A N 1
ATOM 750 C CA . THR A 1 94 ? -18.912 -0.502 12.036 1.00 86.69 94 THR A CA 1
ATOM 751 C C . THR A 1 94 ? -17.409 -0.618 12.265 1.00 86.69 94 THR A C 1
ATOM 753 O O . THR A 1 94 ? -16.847 0.047 13.141 1.00 86.69 94 THR A O 1
ATOM 756 N N . ASP A 1 95 ? -16.743 -1.400 11.417 1.00 85.56 95 ASP A N 1
ATOM 757 C CA . ASP A 1 95 ? -15.288 -1.394 11.319 1.00 85.56 95 ASP A CA 1
ATOM 758 C C . ASP A 1 95 ? -14.784 -0.059 10.774 1.00 85.56 95 ASP A C 1
ATOM 760 O O . ASP A 1 95 ? -15.262 0.451 9.755 1.00 85.56 95 ASP A O 1
ATOM 764 N N . VAL A 1 96 ? -13.778 0.488 11.447 1.00 88.06 96 VAL A N 1
ATOM 765 C CA . VAL A 1 96 ? -13.012 1.641 10.987 1.00 88.06 96 VAL A CA 1
ATOM 766 C C . VAL A 1 96 ? -11.659 1.147 10.510 1.00 88.06 96 VAL A C 1
ATOM 768 O O . VAL A 1 96 ? -10.963 0.415 11.216 1.00 88.06 96 VAL A O 1
ATOM 771 N N . VAL A 1 97 ? -11.285 1.566 9.301 1.00 89.94 97 VAL A N 1
ATOM 772 C CA . VAL A 1 97 ? -9.973 1.267 8.737 1.00 89.94 97 VAL A CA 1
ATOM 773 C C . VAL A 1 97 ? -9.108 2.518 8.757 1.00 89.94 97 VAL A C 1
ATOM 775 O O . VAL A 1 97 ? -9.391 3.488 8.052 1.00 89.94 97 VAL A O 1
ATOM 778 N N . THR A 1 98 ? -8.026 2.471 9.526 1.00 90.75 98 THR A N 1
ATOM 779 C CA . THR A 1 98 ? -7.035 3.545 9.613 1.00 90.75 98 THR A CA 1
ATOM 780 C C . THR A 1 98 ? -5.783 3.157 8.840 1.00 90.75 98 THR A C 1
ATOM 782 O O . THR A 1 98 ? -5.272 2.040 8.955 1.00 90.75 98 THR A O 1
ATOM 785 N N . LEU A 1 99 ? -5.257 4.096 8.055 1.00 92.81 99 LEU A N 1
ATOM 786 C CA . LEU A 1 99 ? -3.999 3.925 7.340 1.00 92.81 99 LEU A CA 1
ATOM 787 C C . LEU A 1 99 ? -2.915 4.820 7.942 1.00 92.81 99 LEU A C 1
ATOM 789 O O . LEU A 1 99 ? -2.964 6.048 7.833 1.00 92.81 99 LEU A O 1
ATOM 793 N N . TYR A 1 100 ? -1.888 4.191 8.501 1.00 93.62 100 TYR A N 1
ATOM 794 C CA . TYR A 1 100 ? -0.669 4.846 8.958 1.00 93.62 100 TYR A CA 1
ATOM 795 C C . TYR A 1 100 ? 0.395 4.762 7.874 1.00 93.62 100 TYR A C 1
ATOM 797 O O . TYR A 1 100 ? 0.669 3.682 7.356 1.00 93.62 100 TYR A O 1
ATOM 805 N N . VAL A 1 101 ? 1.017 5.889 7.546 1.00 93.00 101 VAL A N 1
ATOM 806 C CA . VAL A 1 101 ? 2.050 5.973 6.509 1.00 93.00 101 VAL A CA 1
ATOM 807 C C . VAL A 1 101 ? 3.302 6.578 7.109 1.00 93.00 101 VAL A C 1
ATOM 809 O O . VAL A 1 101 ? 3.252 7.657 7.700 1.00 93.00 101 VAL A O 1
ATOM 812 N N . LYS A 1 102 ? 4.431 5.890 6.952 1.00 92.25 102 LYS A N 1
ATOM 813 C CA . LYS A 1 102 ? 5.698 6.349 7.506 1.00 92.25 102 LYS A CA 1
ATOM 814 C C . LYS A 1 102 ? 6.320 7.425 6.619 1.00 92.25 102 LYS A C 1
ATOM 816 O O . LYS A 1 102 ? 6.562 7.193 5.432 1.00 92.25 102 LYS A O 1
ATOM 821 N N . GLY A 1 103 ? 6.604 8.593 7.190 1.00 85.88 103 GLY A N 1
ATOM 822 C CA . GLY A 1 103 ? 7.306 9.669 6.486 1.00 85.88 103 GLY A CA 1
ATOM 823 C C . GLY A 1 103 ? 8.707 9.246 6.024 1.00 85.88 103 GLY A C 1
ATOM 824 O O . GLY A 1 103 ? 9.360 8.435 6.675 1.00 85.88 103 GLY A O 1
ATOM 825 N N . GLY A 1 104 ? 9.164 9.764 4.877 1.00 83.00 104 GLY A N 1
ATOM 826 C CA . GLY A 1 104 ? 10.527 9.525 4.370 1.00 83.00 104 GLY A CA 1
ATOM 827 C C . GLY A 1 104 ? 10.848 8.073 3.985 1.00 83.00 104 GLY A C 1
ATOM 828 O O . GLY A 1 104 ? 12.009 7.748 3.768 1.00 83.00 104 GLY A O 1
ATOM 829 N N . SER A 1 105 ? 9.842 7.201 3.899 1.00 86.38 105 SER A N 1
ATOM 830 C CA . SER A 1 105 ? 10.008 5.764 3.642 1.00 86.38 105 SER A CA 1
ATOM 831 C C . SER A 1 105 ? 9.813 5.371 2.175 1.00 86.38 105 SER A C 1
ATOM 833 O O . SER A 1 105 ? 9.436 4.241 1.887 1.00 86.38 105 SER A O 1
ATOM 835 N N . ASP A 1 106 ? 10.023 6.300 1.239 1.00 85.00 106 ASP A N 1
ATOM 836 C CA . ASP A 1 106 ? 9.831 6.022 -0.185 1.00 85.00 106 ASP A CA 1
ATOM 837 C C . ASP A 1 106 ? 10.850 5.003 -0.690 1.00 85.00 106 ASP A C 1
ATOM 839 O O . ASP A 1 106 ? 12.058 5.229 -0.684 1.00 85.00 106 ASP A O 1
ATOM 843 N N . LEU A 1 107 ? 10.333 3.853 -1.111 1.00 83.56 107 LEU A N 1
ATOM 844 C CA . LEU A 1 107 ? 11.115 2.688 -1.504 1.00 83.56 107 LEU A CA 1
ATOM 845 C C . LEU A 1 107 ? 11.451 2.676 -2.991 1.00 83.56 107 LEU A C 1
ATOM 847 O O . LEU A 1 107 ? 12.018 1.684 -3.465 1.00 83.56 107 LEU A O 1
ATOM 851 N N . ARG A 1 108 ? 11.095 3.738 -3.727 1.00 80.25 108 ARG A N 1
ATOM 852 C CA . ARG A 1 108 ? 11.380 3.838 -5.156 1.00 80.25 108 ARG A CA 1
ATOM 853 C C . ARG A 1 108 ? 12.884 3.762 -5.408 1.00 80.25 108 ARG A C 1
ATOM 855 O O . ARG A 1 108 ? 13.646 4.646 -5.030 1.00 80.25 108 ARG A O 1
ATOM 862 N N . ASN A 1 109 ? 13.310 2.703 -6.086 1.00 79.12 109 ASN A N 1
ATOM 863 C CA . ASN A 1 109 ? 14.691 2.509 -6.513 1.00 79.12 109 ASN A CA 1
ATOM 864 C C . ASN A 1 109 ? 14.708 1.871 -7.896 1.00 79.12 109 ASN A C 1
ATOM 866 O O . ASN A 1 109 ? 14.625 0.653 -8.045 1.00 79.12 109 ASN A O 1
ATOM 870 N N . HIS A 1 110 ? 14.854 2.703 -8.922 1.00 69.44 110 HIS A N 1
ATOM 871 C CA . HIS A 1 110 ? 14.683 2.267 -10.301 1.00 69.44 110 HIS A CA 1
ATOM 872 C C . HIS A 1 110 ? 15.640 1.159 -10.753 1.00 69.44 110 HIS A C 1
ATOM 874 O O . HIS A 1 110 ? 15.278 0.384 -11.637 1.00 69.44 110 HIS A O 1
ATOM 880 N N . THR A 1 111 ? 16.811 1.050 -10.127 1.00 69.31 111 THR A N 1
ATOM 881 C CA . THR A 1 111 ? 17.802 0.014 -10.431 1.00 69.31 111 THR A CA 1
ATOM 882 C C . THR A 1 111 ? 17.447 -1.314 -9.760 1.00 69.31 111 THR A C 1
ATOM 884 O O . THR A 1 111 ? 17.460 -2.355 -10.414 1.00 69.31 111 THR A O 1
ATOM 887 N N . ALA A 1 112 ? 17.074 -1.295 -8.476 1.00 72.88 112 ALA A N 1
ATOM 888 C CA . ALA A 1 112 ? 16.725 -2.507 -7.725 1.00 72.88 112 ALA A CA 1
ATOM 889 C C . ALA A 1 112 ? 15.338 -3.070 -8.093 1.00 72.88 112 ALA A C 1
ATOM 891 O O . ALA A 1 112 ? 15.103 -4.274 -8.006 1.00 72.88 112 ALA A O 1
ATOM 892 N N . GLU A 1 113 ? 14.421 -2.211 -8.539 1.00 77.19 113 GLU A N 1
ATOM 893 C CA . GLU A 1 113 ? 13.061 -2.590 -8.934 1.00 77.19 113 GLU A CA 1
ATOM 894 C C . GLU A 1 113 ? 13.018 -3.501 -10.163 1.00 77.19 113 GLU A C 1
ATOM 896 O O . GLU A 1 113 ? 12.083 -4.288 -10.291 1.00 77.19 113 GLU A O 1
ATOM 901 N N . ARG A 1 114 ? 14.020 -3.433 -11.053 1.00 78.69 114 ARG A N 1
ATOM 902 C CA . ARG A 1 114 ? 14.050 -4.263 -12.267 1.00 78.69 114 ARG A CA 1
ATOM 903 C C . ARG A 1 114 ? 14.022 -5.752 -11.931 1.00 78.69 114 ARG A C 1
ATOM 905 O O . ARG A 1 114 ? 13.265 -6.493 -12.541 1.00 78.69 114 ARG A O 1
ATOM 912 N N . LEU A 1 115 ? 14.782 -6.170 -10.917 1.00 80.31 115 LEU A N 1
ATOM 913 C CA . LEU A 1 115 ? 14.831 -7.567 -10.475 1.00 80.31 115 LEU A CA 1
ATOM 914 C C . LEU A 1 115 ? 13.497 -8.037 -9.880 1.00 80.31 115 LEU A C 1
ATOM 916 O O . LEU A 1 115 ? 13.096 -9.175 -10.108 1.00 80.31 115 LEU A O 1
ATOM 920 N N . LEU A 1 116 ? 12.798 -7.162 -9.149 1.00 78.06 116 LEU A N 1
ATOM 921 C CA . LEU A 1 116 ? 11.463 -7.456 -8.614 1.00 78.06 116 LEU A CA 1
ATOM 922 C C . LEU A 1 116 ? 10.443 -7.617 -9.748 1.00 78.06 116 LEU A C 1
ATOM 924 O O . LEU A 1 116 ? 9.668 -8.566 -9.749 1.00 78.06 116 LEU A O 1
ATOM 928 N N . LEU A 1 117 ? 10.485 -6.736 -10.750 1.00 77.88 117 LEU A N 1
ATOM 929 C CA . LEU A 1 117 ? 9.616 -6.826 -11.925 1.00 77.88 117 LEU A CA 1
ATOM 930 C C . LEU A 1 117 ? 9.896 -8.092 -12.743 1.00 77.88 117 LEU A C 1
ATOM 932 O O . LEU A 1 117 ? 8.966 -8.798 -13.117 1.00 77.88 117 LEU A O 1
ATOM 936 N N . GLU A 1 118 ? 11.169 -8.406 -12.998 1.00 82.06 118 GLU A N 1
ATOM 937 C CA . GLU A 1 118 ? 11.569 -9.621 -13.716 1.00 82.06 118 GLU A CA 1
ATOM 938 C C . GLU A 1 118 ? 11.096 -10.888 -12.990 1.00 82.06 118 GLU A C 1
ATOM 940 O O . GLU A 1 118 ? 10.586 -11.807 -13.634 1.00 82.06 118 GLU A O 1
ATOM 945 N N . ARG A 1 119 ? 11.232 -10.939 -11.656 1.00 81.19 119 ARG A N 1
ATOM 946 C CA . ARG A 1 119 ? 10.751 -12.063 -10.844 1.00 81.19 119 ARG A CA 1
ATOM 947 C C . ARG A 1 119 ? 9.232 -12.189 -10.900 1.00 81.19 119 ARG A C 1
ATOM 949 O O . ARG A 1 119 ? 8.743 -13.282 -11.172 1.00 81.19 119 ARG A O 1
ATOM 956 N N . TRP A 1 120 ? 8.507 -11.091 -10.707 1.00 80.44 120 TRP A N 1
ATOM 957 C CA . TRP A 1 120 ? 7.048 -11.072 -10.781 1.00 80.44 120 TRP A CA 1
ATOM 958 C C . TRP A 1 120 ? 6.534 -11.559 -12.140 1.00 80.44 120 TRP A C 1
ATOM 960 O O . TRP A 1 120 ? 5.709 -12.465 -12.205 1.00 80.44 120 TRP A O 1
ATOM 970 N N . VAL A 1 121 ? 7.079 -11.021 -13.239 1.00 81.31 121 VAL A N 1
ATOM 971 C CA . VAL A 1 121 ? 6.697 -11.419 -14.605 1.00 81.31 121 VAL A CA 1
ATOM 972 C C . VAL A 1 121 ? 6.941 -12.907 -14.838 1.00 81.31 121 VAL A C 1
ATOM 974 O O . VAL A 1 121 ? 6.109 -13.559 -15.462 1.00 81.31 121 VAL A O 1
ATOM 977 N N . ARG A 1 122 ? 8.049 -13.464 -14.327 1.00 82.25 122 ARG A N 1
ATOM 978 C CA . ARG A 1 122 ? 8.294 -14.915 -14.382 1.00 82.25 122 ARG A CA 1
ATOM 979 C C . ARG A 1 122 ? 7.254 -15.693 -13.580 1.00 82.25 122 ARG A C 1
ATOM 981 O O . ARG A 1 122 ? 6.769 -16.697 -14.081 1.00 82.25 122 ARG A O 1
ATOM 988 N N . GLY A 1 123 ? 6.900 -15.214 -12.389 1.00 78.38 123 GLY A N 1
ATOM 989 C CA . GLY A 1 123 ? 5.888 -15.818 -11.522 1.00 78.38 123 GLY A CA 1
ATOM 990 C C . GLY A 1 123 ? 4.509 -15.928 -12.177 1.00 78.38 123 GLY A C 1
ATOM 991 O O . GLY A 1 123 ? 3.841 -16.939 -12.002 1.00 78.38 123 GLY A O 1
ATOM 992 N N . CYS A 1 124 ? 4.121 -14.931 -12.978 1.00 78.50 124 CYS A N 1
ATOM 993 C CA . CYS A 1 124 ? 2.837 -14.890 -13.682 1.00 78.50 124 CYS A CA 1
ATOM 994 C C . CYS A 1 124 ? 2.752 -15.783 -14.929 1.00 78.50 124 CYS A C 1
ATOM 996 O O . CYS A 1 124 ? 1.697 -15.824 -15.563 1.00 78.50 124 CYS A O 1
ATOM 998 N N . ARG A 1 125 ? 3.838 -16.446 -15.342 1.00 81.69 125 ARG A N 1
ATOM 999 C CA . ARG A 1 125 ? 3.791 -17.321 -16.518 1.00 81.69 125 ARG A CA 1
ATOM 1000 C C . ARG A 1 125 ? 3.078 -18.630 -16.157 1.00 81.69 125 ARG A C 1
ATOM 1002 O O . ARG A 1 125 ? 3.373 -19.167 -15.096 1.00 81.69 125 ARG A O 1
ATOM 1009 N N . PRO A 1 126 ? 2.223 -19.191 -17.030 1.00 80.50 126 PRO A N 1
ATOM 1010 C CA . PRO A 1 126 ? 1.509 -20.439 -16.737 1.00 80.50 126 PRO A CA 1
ATOM 1011 C C . PRO A 1 126 ? 2.408 -21.646 -16.428 1.00 80.50 126 PRO A C 1
ATOM 1013 O O . PRO A 1 126 ? 1.964 -22.603 -15.808 1.00 80.50 126 PRO A O 1
ATOM 1016 N N . ASP A 1 127 ? 3.666 -21.612 -16.874 1.00 82.81 127 ASP A N 1
ATOM 1017 C CA . ASP A 1 127 ? 4.689 -22.636 -16.636 1.00 82.81 127 ASP A CA 1
ATOM 1018 C C . ASP A 1 127 ? 5.485 -22.426 -15.331 1.00 82.81 127 ASP A C 1
ATOM 1020 O O . ASP A 1 127 ? 6.386 -23.203 -15.014 1.00 82.81 127 ASP A O 1
ATOM 1024 N N . SER A 1 128 ? 5.173 -21.384 -14.559 1.00 79.00 128 SER A N 1
ATOM 1025 C CA . SER A 1 128 ? 5.797 -21.099 -13.269 1.00 79.00 128 SER A CA 1
ATOM 1026 C C . SER A 1 128 ? 5.231 -21.989 -12.165 1.00 79.00 128 SER A C 1
ATOM 1028 O O . SER A 1 128 ? 4.021 -22.114 -12.007 1.00 79.00 128 SER A O 1
ATOM 1030 N N . ALA A 1 129 ? 6.108 -22.504 -11.298 1.00 76.88 129 ALA A N 1
ATOM 1031 C CA . ALA A 1 129 ? 5.709 -23.229 -10.086 1.00 76.88 129 ALA A CA 1
ATOM 1032 C C . ALA A 1 129 ? 4.911 -22.371 -9.082 1.00 76.88 129 ALA A C 1
ATOM 1034 O O . ALA A 1 129 ? 4.379 -22.895 -8.110 1.00 76.88 129 ALA A O 1
ATOM 1035 N N . SER A 1 130 ? 4.868 -21.053 -9.285 1.00 72.69 130 SER A N 1
ATOM 1036 C CA . SER A 1 130 ? 4.136 -20.090 -8.455 1.00 72.69 130 SER A CA 1
ATOM 1037 C C . SER A 1 130 ? 2.895 -19.525 -9.153 1.00 72.69 130 SER A C 1
ATOM 1039 O O . SER A 1 130 ? 2.318 -18.559 -8.661 1.00 72.69 130 SER A O 1
ATOM 1041 N N . TYR A 1 131 ? 2.516 -20.071 -10.312 1.00 72.19 131 TYR A N 1
ATOM 1042 C CA . TYR A 1 131 ? 1.314 -19.662 -11.026 1.00 72.19 131 TYR A CA 1
ATOM 1043 C C . TYR A 1 131 ? 0.083 -20.367 -10.456 1.00 72.19 131 TYR A C 1
ATOM 1045 O O . TYR A 1 131 ? -0.023 -21.591 -10.513 1.00 72.19 131 TYR A O 1
ATOM 1053 N N . GLU A 1 132 ? -0.862 -19.584 -9.948 1.00 72.75 132 GLU A N 1
ATOM 1054 C CA . GLU A 1 132 ? -2.211 -20.045 -9.629 1.00 72.75 132 GLU A CA 1
ATOM 1055 C C . GLU A 1 132 ? -3.141 -19.650 -10.782 1.00 72.75 132 GLU A C 1
ATOM 1057 O O . GLU A 1 132 ? -3.238 -18.471 -11.142 1.00 72.75 132 GLU A O 1
ATOM 1062 N N . ALA A 1 133 ? -3.787 -20.641 -11.403 1.00 71.12 133 ALA A N 1
ATOM 1063 C CA . ALA A 1 133 ? -4.759 -20.390 -12.459 1.00 71.12 133 ALA A CA 1
ATOM 1064 C C . ALA A 1 133 ? -6.009 -19.716 -11.865 1.00 71.12 133 ALA A C 1
ATOM 1066 O O . ALA A 1 133 ? -6.415 -20.075 -10.761 1.00 71.12 133 ALA A O 1
ATOM 1067 N N . PRO A 1 134 ? -6.624 -18.748 -12.564 1.00 72.50 134 PRO A N 1
ATOM 1068 C CA . PRO A 1 134 ? -7.898 -18.194 -12.125 1.00 72.50 134 PRO A CA 1
ATOM 1069 C C . PRO A 1 134 ? -8.992 -19.273 -12.182 1.00 72.50 134 PRO A C 1
ATOM 1071 O O . PRO A 1 134 ? -9.119 -19.947 -13.206 1.00 72.50 134 PRO A O 1
ATOM 1074 N N . ASP A 1 135 ? -9.750 -19.410 -11.089 1.00 59.00 135 ASP A N 1
ATOM 1075 C CA . ASP A 1 135 ? -10.942 -20.272 -10.978 1.00 59.00 135 ASP A CA 1
ATOM 1076 C C . ASP A 1 135 ? -12.079 -19.858 -11.932 1.00 59.00 135 ASP A C 1
ATOM 1078 O O . ASP A 1 135 ? -12.310 -18.633 -12.106 1.00 59.00 135 ASP A O 1
#

Solvent-accessible surface area (backbone atoms only — not comparable to full-atom values): 7828 Å² total; per-residue (Å²): 135,83,81,73,88,72,67,62,85,71,65,64,77,42,79,33,93,68,71,78,72,71,41,87,50,97,65,37,34,30,45,59,31,24,30,26,41,36,20,20,51,89,92,61,99,37,44,70,78,44,52,40,69,28,72,47,64,62,64,31,51,49,49,47,55,53,50,54,72,39,66,86,43,30,71,44,69,45,36,29,41,25,26,44,34,41,33,66,33,78,93,74,72,41,78,42,55,44,40,38,34,32,65,96,39,65,65,79,42,82,77,67,46,50,60,53,47,55,51,51,59,50,34,70,34,89,88,28,96,70,44,78,80,86,131

Foldseek 3Di:
DDDDPQFDFAPDEDEDQDADDADDDPQKGKAKFKKKWWWFDDPDPARHTTIGTDNYQLVLLLVNVVLVVPVHRTPDIFIFTKMWMWGQDPVVRDIHIYIYTYPPGGPDDPVVSVVSNVVVVQLCDPPHPNHDDDD